Protein AF-A0A8T6TTH2-F1 (afdb_monomer_lite)

Radius of gyration: 18.0 Å; chains: 1; bounding box: 46×28×48 Å

pLDDT: mean 92.09, std 12.59, range [35.53, 98.75]

Foldseek 3Di:
DDAWVRVPQAQLAPRHTPVRRVQLVVQCVQLVVVCVVPPVCSNVVSVVSSCVVPVVPSVLLVVLNVQLVVQVVVPVPDPPSVVVSCQCNPPVHPNVVDDPDDD

Structure (mmCIF, N/CA/C/O backbone):
data_AF-A0A8T6TTH2-F1
#
_entry.id   AF-A0A8T6TTH2-F1
#
loop_
_atom_site.group_PDB
_atom_site.id
_atom_site.type_symbol
_atom_site.label_atom_id
_atom_site.label_alt_id
_atom_site.label_comp_id
_atom_site.label_asym_id
_atom_site.label_entity_id
_atom_site.label_seq_id
_atom_site.pdbx_PDB_ins_code
_atom_site.Cartn_x
_atom_site.Cartn_y
_atom_site.Cartn_z
_atom_site.occupancy
_atom_site.B_iso_or_equiv
_atom_site.auth_seq_id
_atom_site.auth_comp_id
_atom_site.auth_asym_id
_atom_site.auth_atom_id
_atom_site.pdbx_PDB_model_num
ATOM 1 N N . MET A 1 1 ? -4.329 2.542 13.729 1.00 96.81 1 MET A N 1
ATOM 2 C CA . MET A 1 1 ? -4.212 2.164 12.303 1.00 96.81 1 MET A CA 1
ATOM 3 C C . MET A 1 1 ? -3.720 3.380 11.536 1.00 96.81 1 MET A C 1
ATOM 5 O O . MET A 1 1 ? -4.161 4.477 11.857 1.00 96.81 1 MET A O 1
ATOM 9 N N . LEU A 1 2 ? -2.803 3.202 10.585 1.00 97.94 2 LEU A N 1
ATOM 10 C CA . LEU A 1 2 ? -2.386 4.240 9.633 1.00 97.94 2 LEU A CA 1
ATOM 11 C C . LEU A 1 2 ? -2.968 3.897 8.261 1.00 97.94 2 LEU A C 1
ATOM 13 O O . LEU A 1 2 ? -3.093 2.714 7.954 1.00 97.94 2 LEU A O 1
ATOM 17 N N . VAL A 1 3 ? -3.292 4.903 7.445 1.00 98.44 3 VAL A N 1
ATOM 18 C CA . VAL A 1 3 ? -3.885 4.728 6.107 1.00 98.44 3 VAL A CA 1
ATOM 19 C C . VAL A 1 3 ? -3.224 5.649 5.078 1.00 98.44 3 VAL A C 1
ATOM 21 O O . VAL A 1 3 ? -2.639 6.673 5.436 1.00 98.44 3 VAL A O 1
ATOM 24 N N . GLY A 1 4 ? -3.351 5.304 3.793 1.00 98.00 4 GLY A N 1
ATOM 25 C CA . GLY A 1 4 ? -2.882 6.130 2.676 1.00 98.00 4 GLY A CA 1
ATOM 26 C C . GLY A 1 4 ? -1.371 6.368 2.702 1.00 98.00 4 GLY A C 1
ATOM 27 O O . GLY A 1 4 ? -0.596 5.467 3.026 1.00 98.00 4 GLY A O 1
ATOM 28 N N . ASP A 1 5 ? -0.949 7.586 2.374 1.00 98.06 5 ASP A N 1
ATOM 29 C CA . ASP A 1 5 ? 0.468 7.965 2.328 1.00 98.06 5 ASP A CA 1
ATOM 30 C C . ASP A 1 5 ? 1.164 7.798 3.683 1.00 98.06 5 ASP A C 1
ATOM 32 O O . ASP A 1 5 ? 2.308 7.350 3.731 1.00 98.06 5 ASP A O 1
ATOM 36 N N . ALA A 1 6 ? 0.456 8.055 4.790 1.00 98.19 6 ALA A N 1
ATOM 37 C CA . ALA A 1 6 ? 0.986 7.854 6.139 1.00 98.19 6 ALA A CA 1
ATOM 38 C C . ALA A 1 6 ? 1.328 6.382 6.435 1.00 98.19 6 ALA A C 1
ATOM 40 O O . ALA A 1 6 ? 2.141 6.107 7.313 1.00 98.19 6 ALA A O 1
ATOM 41 N N . ALA A 1 7 ? 0.723 5.443 5.702 1.00 97.06 7 ALA A N 1
ATOM 42 C CA . ALA A 1 7 ? 1.007 4.013 5.779 1.00 97.06 7 ALA A CA 1
ATOM 43 C C . ALA A 1 7 ? 1.873 3.497 4.614 1.00 97.06 7 ALA A C 1
ATOM 45 O O . ALA A 1 7 ? 2.124 2.299 4.522 1.00 97.06 7 ALA A O 1
ATOM 46 N N . GLY A 1 8 ? 2.321 4.369 3.702 1.00 96.31 8 GLY A N 1
ATOM 47 C CA . GLY A 1 8 ? 3.102 3.962 2.532 1.00 96.31 8 GLY A CA 1
ATOM 48 C C . GLY A 1 8 ? 2.309 3.146 1.504 1.00 96.31 8 GLY A C 1
ATOM 49 O O . GLY A 1 8 ? 2.886 2.328 0.795 1.00 96.31 8 GLY A O 1
ATOM 50 N N . HIS A 1 9 ? 0.991 3.349 1.406 1.00 97.81 9 HIS A N 1
ATOM 51 C CA . HIS A 1 9 ? 0.110 2.562 0.528 1.00 97.81 9 HIS A CA 1
ATOM 52 C C . HIS A 1 9 ? 0.195 2.917 -0.971 1.00 97.81 9 HIS A C 1
ATOM 54 O O . HIS A 1 9 ? -0.512 2.324 -1.791 1.00 97.81 9 HIS A O 1
ATOM 60 N N . THR A 1 10 ? 1.024 3.889 -1.354 1.00 97.75 10 THR A N 1
ATOM 61 C CA . THR A 1 10 ? 1.183 4.305 -2.753 1.00 97.75 10 THR A CA 1
ATOM 62 C C . THR A 1 10 ? 1.834 3.206 -3.586 1.00 97.75 10 THR A C 1
ATOM 64 O O . THR A 1 10 ? 2.730 2.497 -3.135 1.00 97.75 10 THR A O 1
ATOM 67 N N . HIS A 1 11 ? 1.403 3.062 -4.839 1.00 97.81 11 HIS A N 1
ATOM 68 C CA . HIS A 1 11 ? 1.973 2.086 -5.760 1.00 97.81 11 HIS A CA 1
ATOM 69 C C . HIS A 1 11 ? 3.429 2.465 -6.121 1.00 97.81 11 HIS A C 1
ATOM 71 O O . HIS A 1 11 ? 3.637 3.472 -6.804 1.00 97.81 11 HIS A O 1
ATOM 77 N N . PRO A 1 12 ? 4.445 1.656 -5.757 1.00 97.56 12 PRO A N 1
ATOM 78 C CA . PRO A 1 12 ? 5.868 2.021 -5.866 1.00 97.56 12 PRO A CA 1
ATOM 79 C C . PRO A 1 12 ? 6.391 2.390 -7.262 1.00 97.56 12 PRO A C 1
ATOM 81 O O . PRO A 1 12 ? 7.453 3.009 -7.377 1.00 97.56 12 PRO A O 1
ATOM 84 N N . ILE A 1 13 ? 5.689 1.991 -8.327 1.00 97.19 13 ILE A N 1
ATOM 85 C CA . ILE A 1 13 ? 6.069 2.298 -9.716 1.00 97.19 13 ILE A CA 1
ATOM 86 C C . ILE A 1 13 ? 5.380 3.559 -10.236 1.00 97.19 13 ILE A C 1
ATOM 88 O O . ILE A 1 13 ? 6.017 4.368 -10.899 1.00 97.19 13 ILE A O 1
ATOM 92 N N . THR A 1 14 ? 4.088 3.727 -9.954 1.00 96.62 14 THR A N 1
ATOM 93 C CA . THR A 1 14 ? 3.273 4.796 -10.561 1.00 96.62 14 THR A CA 1
ATOM 94 C C . THR A 1 14 ? 3.077 5.991 -9.635 1.00 96.62 14 THR A C 1
ATOM 96 O O . THR A 1 14 ? 2.643 7.039 -10.095 1.00 96.62 14 THR A O 1
ATOM 99 N N . GLY A 1 15 ? 3.333 5.832 -8.332 1.00 96.56 15 GLY A N 1
ATOM 100 C CA . GLY A 1 15 ? 3.002 6.817 -7.301 1.00 96.56 15 GLY A CA 1
ATOM 101 C C . GLY A 1 15 ? 1.504 6.930 -6.999 1.00 96.56 15 GLY A C 1
ATOM 102 O O . GLY A 1 15 ? 1.115 7.714 -6.142 1.00 96.56 15 GLY A O 1
ATOM 103 N N . GLY A 1 16 ? 0.644 6.155 -7.668 1.00 97.50 16 GLY A N 1
ATOM 104 C CA . GLY A 1 16 ? -0.800 6.204 -7.446 1.00 97.50 16 GLY A CA 1
ATOM 105 C C . GLY A 1 16 ? -1.179 5.653 -6.071 1.00 97.50 16 GLY A C 1
ATOM 106 O O . GLY A 1 16 ? -0.855 4.503 -5.776 1.00 97.50 16 GLY A O 1
ATOM 107 N N . GLY A 1 17 ? -1.863 6.459 -5.256 1.00 97.38 17 GLY A N 1
ATOM 108 C CA . GLY A 1 17 ? -2.272 6.094 -3.890 1.00 97.38 17 GLY A CA 1
ATOM 109 C C . GLY A 1 17 ? -3.746 6.317 -3.552 1.00 97.38 17 GLY A C 1
ATOM 110 O O . GLY A 1 17 ? -4.193 5.851 -2.511 1.00 97.38 17 GLY A O 1
ATOM 111 N N . ILE A 1 18 ? -4.517 7.011 -4.400 1.00 98.44 18 ILE A N 1
ATOM 112 C CA . ILE A 1 18 ? -5.896 7.424 -4.069 1.00 98.44 18 ILE A CA 1
ATOM 113 C C . ILE A 1 18 ? -6.790 6.210 -3.792 1.00 98.44 18 ILE A C 1
ATOM 115 O O . ILE A 1 18 ? -7.452 6.161 -2.761 1.00 98.44 18 ILE A O 1
ATOM 119 N N . HIS A 1 19 ? -6.781 5.209 -4.675 1.00 97.56 19 HIS A N 1
ATOM 120 C CA . HIS A 1 19 ? -7.592 4.002 -4.503 1.00 97.56 19 HIS A CA 1
ATOM 121 C C . HIS A 1 19 ? -7.218 3.241 -3.221 1.00 97.56 19 HIS A C 1
ATOM 123 O O . HIS A 1 19 ? -8.083 2.861 -2.439 1.00 97.56 19 HIS A O 1
ATOM 129 N N . GLN A 1 20 ? -5.920 3.066 -2.966 1.00 98.19 20 GLN A N 1
ATOM 130 C CA . GLN A 1 20 ? -5.418 2.377 -1.780 1.00 98.19 20 GLN A CA 1
ATOM 131 C C . GLN A 1 20 ? -5.719 3.156 -0.495 1.00 98.19 20 GLN A C 1
ATOM 133 O O . GLN A 1 20 ? -5.992 2.547 0.535 1.00 98.19 20 GLN A O 1
ATOM 138 N N . ALA A 1 21 ? -5.684 4.491 -0.540 1.00 98.38 21 ALA A N 1
ATOM 139 C CA . ALA A 1 21 ? -6.052 5.345 0.582 1.00 98.38 21 ALA A CA 1
ATOM 140 C C . ALA A 1 21 ? -7.550 5.247 0.902 1.00 98.38 21 ALA A C 1
ATOM 142 O O . ALA A 1 21 ? -7.900 5.153 2.076 1.00 98.38 21 ALA A O 1
ATOM 143 N N . LEU A 1 22 ? -8.416 5.219 -0.119 1.00 98.62 22 LEU A N 1
ATOM 144 C CA . LEU A 1 22 ? -9.862 5.049 0.054 1.00 98.62 22 LEU A CA 1
ATOM 145 C C . LEU A 1 22 ? -10.201 3.683 0.660 1.00 98.62 22 LEU A C 1
ATOM 147 O O . LEU A 1 22 ? -10.892 3.629 1.676 1.00 98.62 22 LEU A O 1
ATOM 151 N N . GLU A 1 23 ? -9.668 2.595 0.101 1.00 98.50 23 GLU A N 1
ATOM 152 C CA . GLU A 1 23 ? -9.926 1.246 0.623 1.00 98.50 23 GLU A CA 1
ATOM 153 C C . GLU A 1 23 ? -9.346 1.041 2.026 1.00 98.50 23 GLU A C 1
ATOM 155 O O . GLU A 1 23 ? -10.023 0.512 2.907 1.00 98.50 23 GLU A O 1
ATOM 160 N N . ALA A 1 24 ? -8.126 1.522 2.285 1.00 98.50 24 ALA A N 1
ATOM 161 C CA . ALA A 1 24 ? -7.550 1.482 3.626 1.00 98.50 24 ALA A CA 1
ATOM 162 C C . ALA A 1 24 ? -8.362 2.317 4.626 1.00 98.50 24 ALA A C 1
ATOM 164 O O . ALA A 1 24 ? -8.603 1.875 5.747 1.00 98.50 24 ALA A O 1
ATOM 165 N N . GLY A 1 25 ? -8.819 3.505 4.223 1.00 98.62 25 GLY A N 1
ATOM 166 C CA . GLY A 1 25 ? -9.685 4.355 5.037 1.00 98.62 25 GLY A CA 1
ATOM 167 C C . GLY A 1 25 ? -11.002 3.667 5.391 1.00 98.62 25 GLY A C 1
ATOM 168 O O . GLY A 1 25 ? -11.401 3.682 6.555 1.00 98.62 25 GLY A O 1
ATOM 169 N N . ARG A 1 26 ? -11.638 3.006 4.416 1.00 98.75 26 ARG A N 1
ATOM 170 C CA . ARG A 1 26 ? -12.864 2.226 4.622 1.00 98.75 26 ARG A CA 1
ATOM 171 C C . ARG A 1 26 ? -12.643 1.089 5.622 1.00 98.75 26 ARG A C 1
ATOM 173 O O . ARG A 1 26 ? -13.349 1.034 6.626 1.00 98.75 26 ARG A O 1
ATOM 180 N N . LEU A 1 27 ? -11.630 0.246 5.406 1.00 98.69 27 LEU A N 1
ATOM 181 C CA . LEU A 1 2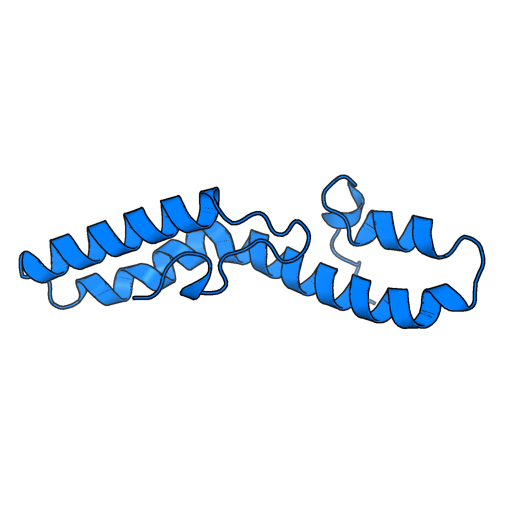7 ? -11.300 -0.871 6.303 1.00 98.69 27 LEU A CA 1
ATOM 182 C C . LEU A 1 27 ? -10.976 -0.394 7.727 1.00 98.69 27 LEU A C 1
ATOM 184 O O . LEU A 1 27 ? -11.443 -0.975 8.706 1.00 98.69 27 LEU A O 1
ATOM 188 N N . ALA A 1 28 ? -10.195 0.682 7.857 1.00 98.56 28 ALA A N 1
ATOM 189 C CA . ALA A 1 28 ? -9.859 1.257 9.155 1.00 98.56 28 ALA A CA 1
ATOM 190 C C . ALA A 1 28 ? -11.098 1.833 9.861 1.00 98.56 28 ALA A C 1
ATOM 192 O O . ALA A 1 28 ? -11.248 1.667 11.071 1.00 98.56 28 ALA A O 1
ATOM 193 N N . GLY A 1 29 ? -11.997 2.484 9.119 1.00 98.56 29 GLY A N 1
ATOM 194 C CA . GLY A 1 29 ? -13.262 2.999 9.641 1.00 98.56 29 GLY A CA 1
ATOM 195 C C . GLY A 1 29 ? -14.191 1.889 10.134 1.00 98.56 29 GLY A C 1
ATOM 196 O O . GLY A 1 29 ? -14.719 1.983 11.240 1.00 98.56 29 GLY A O 1
ATOM 197 N N . GLU A 1 30 ? -14.336 0.810 9.364 1.00 98.62 30 GLU A N 1
ATOM 198 C CA . GLU A 1 30 ? -15.120 -0.374 9.744 1.00 98.62 30 GLU A CA 1
ATOM 199 C C . GLU A 1 30 ? -14.567 -1.034 11.015 1.00 98.62 30 GLU A C 1
ATOM 201 O O . GLU A 1 30 ? -15.314 -1.305 11.959 1.00 98.62 30 GLU A O 1
ATOM 206 N N . ALA A 1 31 ? -13.246 -1.227 11.082 1.00 98.44 31 ALA A N 1
ATOM 207 C CA . ALA A 1 31 ? -12.578 -1.780 12.255 1.00 98.44 31 ALA A CA 1
ATOM 208 C C . ALA A 1 31 ? -12.750 -0.885 13.496 1.00 98.44 31 ALA A C 1
ATOM 210 O O . ALA A 1 31 ? -13.060 -1.379 14.583 1.00 98.44 31 ALA A O 1
ATOM 211 N N . ALA A 1 32 ? -12.605 0.436 13.342 1.00 98.56 32 ALA A N 1
ATOM 212 C CA . ALA A 1 32 ? -12.802 1.393 14.429 1.00 98.56 32 ALA A CA 1
ATOM 213 C C . ALA A 1 32 ? -14.260 1.430 14.916 1.00 98.56 32 ALA A C 1
ATOM 215 O O . ALA A 1 32 ? -14.504 1.431 16.123 1.00 98.56 32 ALA A O 1
ATOM 216 N N . GLY A 1 33 ? -15.227 1.411 13.994 1.00 98.69 33 GLY A N 1
ATOM 217 C CA . GLY A 1 33 ? -16.651 1.371 14.319 1.00 98.69 33 GLY A CA 1
ATOM 218 C C . GLY A 1 33 ? -17.022 0.121 15.117 1.00 98.69 33 GLY A C 1
ATOM 219 O O . GLY A 1 33 ? -17.655 0.225 16.168 1.00 98.69 33 GLY A O 1
ATOM 220 N N . ALA A 1 34 ? -16.557 -1.052 14.682 1.00 98.50 34 ALA A N 1
ATOM 221 C CA . ALA A 1 34 ? -16.773 -2.307 15.400 1.00 98.50 34 ALA A CA 1
ATOM 222 C C . ALA A 1 34 ? -16.114 -2.313 16.793 1.00 98.50 34 ALA A C 1
ATOM 224 O O . ALA A 1 34 ? -16.719 -2.782 17.759 1.00 98.50 34 ALA A O 1
ATOM 225 N N . PHE A 1 35 ? -14.918 -1.731 16.926 1.00 98.69 35 PHE A N 1
ATOM 226 C CA . PHE A 1 35 ? -14.233 -1.615 18.215 1.00 98.69 35 PHE A CA 1
ATOM 227 C C . PHE A 1 35 ? -15.011 -0.766 19.226 1.00 98.69 35 PHE A C 1
ATOM 229 O O . PHE A 1 35 ? -15.183 -1.163 20.384 1.00 98.69 35 PHE A O 1
ATOM 236 N N . ILE A 1 36 ? -15.519 0.389 18.786 1.00 98.44 36 ILE A N 1
ATOM 237 C CA . ILE A 1 36 ? -16.375 1.257 19.607 1.00 98.44 36 ILE A CA 1
ATOM 238 C C . ILE A 1 36 ? -17.693 0.540 19.944 1.00 98.44 36 ILE A C 1
ATOM 240 O O . ILE A 1 36 ? -18.194 0.678 21.057 1.00 98.44 36 ILE A O 1
ATOM 244 N N . GLY A 1 37 ? -18.202 -0.290 19.027 1.00 98.31 37 GLY A N 1
ATOM 245 C CA . GLY A 1 37 ? -19.368 -1.157 19.220 1.00 98.31 37 GLY A CA 1
ATOM 246 C C . GLY A 1 37 ? -19.171 -2.335 20.186 1.00 98.31 37 GLY A C 1
ATOM 247 O O . GLY A 1 37 ? -20.118 -3.079 20.423 1.00 98.31 37 GLY A O 1
ATOM 248 N N . GLY A 1 38 ? -17.977 -2.507 20.764 1.00 98.25 38 GLY A N 1
ATOM 249 C CA . GLY A 1 38 ? -17.702 -3.490 21.818 1.00 98.25 38 GLY A CA 1
ATOM 250 C C . GLY A 1 38 ? -16.830 -4.672 21.394 1.00 98.25 38 GLY A C 1
ATOM 251 O O . GLY A 1 38 ? -16.358 -5.407 22.262 1.00 98.25 38 GLY A O 1
ATOM 252 N N . ASP A 1 39 ? -16.540 -4.830 20.104 1.00 98.19 39 ASP A N 1
ATOM 253 C CA . ASP A 1 39 ? -15.648 -5.881 19.616 1.00 98.19 39 ASP A CA 1
ATOM 254 C C . ASP A 1 39 ? -14.175 -5.487 19.811 1.00 98.19 39 ASP A C 1
ATOM 256 O O . ASP A 1 39 ? -13.558 -4.812 18.985 1.00 98.19 39 ASP A O 1
ATOM 260 N N . LYS A 1 40 ? -13.588 -5.921 20.930 1.00 96.69 40 LYS A N 1
ATOM 261 C CA . LYS A 1 40 ? -12.216 -5.553 21.312 1.00 96.69 40 LYS A CA 1
ATOM 262 C C . LYS A 1 40 ? -11.135 -6.064 20.353 1.00 96.69 40 LYS A C 1
ATOM 264 O O . LYS A 1 40 ? -10.066 -5.463 20.329 1.00 96.69 40 LYS A O 1
ATOM 269 N N . GLY A 1 41 ? -11.414 -7.095 19.553 1.00 97.06 41 GLY A N 1
ATOM 270 C CA . GLY A 1 41 ? -10.484 -7.633 18.552 1.00 97.06 41 GLY A CA 1
ATOM 271 C C . GLY A 1 41 ? -10.605 -6.974 17.176 1.00 97.06 41 GLY A C 1
ATOM 272 O O . GLY A 1 41 ? -9.852 -7.298 16.262 1.00 97.06 41 GLY A O 1
ATOM 273 N N . ALA A 1 42 ? -11.544 -6.041 16.988 1.00 98.25 42 ALA A N 1
ATOM 274 C CA . ALA A 1 42 ? -11.877 -5.528 15.663 1.00 98.25 42 ALA A CA 1
ATOM 275 C C . ALA A 1 42 ? -10.727 -4.827 14.931 1.00 98.25 42 ALA A C 1
ATOM 277 O O . ALA A 1 42 ? -10.635 -4.921 13.707 1.00 98.25 42 ALA A O 1
ATOM 278 N N . LEU A 1 43 ? -9.847 -4.143 15.667 1.00 98.19 43 LEU A N 1
ATOM 279 C CA . LEU A 1 43 ? -8.729 -3.394 15.087 1.00 98.19 43 LEU A CA 1
ATOM 280 C C . LEU A 1 43 ? -7.711 -4.306 14.388 1.00 98.19 43 LEU A C 1
ATOM 282 O O . LEU A 1 43 ? -7.087 -3.886 13.416 1.00 98.19 43 LEU A O 1
ATOM 286 N N . GLU A 1 44 ? -7.580 -5.555 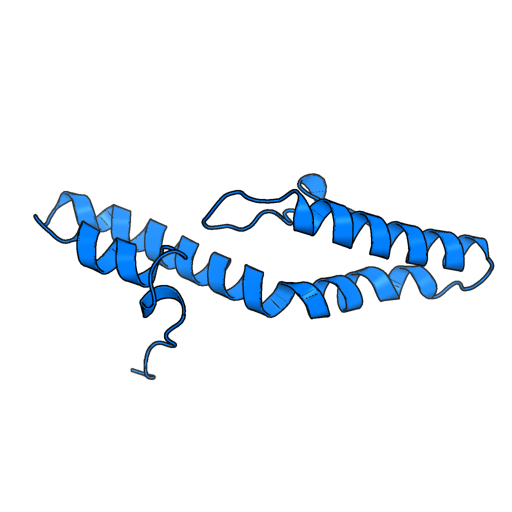14.840 1.00 97.88 44 GLU A N 1
ATOM 287 C CA . GLU A 1 44 ? -6.644 -6.539 14.281 1.00 97.88 44 GLU A CA 1
ATOM 288 C C . GLU A 1 44 ? -7.061 -7.014 12.883 1.00 97.88 44 GLU A C 1
ATOM 290 O O . GLU A 1 44 ? -6.243 -7.540 12.136 1.00 97.88 44 GLU A O 1
ATOM 295 N N . ARG A 1 45 ? -8.319 -6.782 12.482 1.00 97.50 45 ARG A N 1
ATOM 296 C CA . ARG A 1 45 ? -8.821 -7.154 11.151 1.00 97.50 45 ARG A CA 1
ATOM 297 C C . ARG A 1 45 ? -8.349 -6.228 10.033 1.00 97.50 45 ARG A C 1
ATOM 299 O O . ARG A 1 45 ? -8.411 -6.610 8.867 1.00 97.50 45 ARG A O 1
ATOM 306 N N . TYR A 1 46 ? -7.884 -5.026 10.371 1.00 98.50 46 TYR A N 1
ATOM 307 C CA . TYR A 1 46 ? -7.502 -4.018 9.384 1.00 98.50 46 TYR A CA 1
ATOM 308 C C . TYR A 1 46 ? -6.345 -4.467 8.486 1.00 98.50 46 TYR A C 1
ATOM 310 O O . TYR A 1 46 ? -6.461 -4.427 7.262 1.00 98.50 46 TYR A O 1
ATOM 318 N N . GLU A 1 47 ? -5.234 -4.895 9.085 1.00 97.88 47 GLU A N 1
ATOM 319 C CA . GLU A 1 47 ? -4.030 -5.254 8.335 1.00 97.88 47 GLU A CA 1
ATOM 320 C C . GLU A 1 47 ? -4.251 -6.481 7.433 1.00 97.88 47 GLU A C 1
ATOM 322 O O . GLU A 1 47 ? -3.969 -6.371 6.238 1.00 97.88 47 GLU A O 1
ATOM 327 N N . PRO A 1 48 ? -4.834 -7.602 7.910 1.00 98.25 48 PRO A N 1
ATOM 328 C CA . PRO A 1 48 ? -5.175 -8.729 7.047 1.00 98.25 48 PRO A CA 1
ATOM 329 C C . PRO A 1 48 ? -6.084 -8.338 5.877 1.00 98.25 48 PRO A C 1
ATOM 331 O O . PRO A 1 48 ? -5.806 -8.732 4.747 1.00 98.25 48 PRO A O 1
ATOM 334 N N . GLY A 1 49 ? -7.112 -7.514 6.117 1.00 98.12 49 GLY A N 1
ATOM 335 C CA . GLY A 1 49 ? -8.016 -7.056 5.059 1.00 98.12 49 GLY A CA 1
ATOM 336 C C . GLY A 1 49 ? -7.312 -6.194 4.007 1.00 98.12 49 GLY A C 1
ATOM 337 O O . GLY A 1 49 ? -7.545 -6.350 2.809 1.00 98.12 49 GLY A O 1
ATOM 338 N N . PHE A 1 50 ? -6.391 -5.319 4.422 1.00 98.44 50 PHE A N 1
ATOM 339 C CA . PHE A 1 50 ? -5.588 -4.544 3.474 1.00 98.44 50 PHE A CA 1
ATOM 340 C C . PHE A 1 50 ? -4.635 -5.442 2.672 1.00 98.44 50 PHE A C 1
ATOM 342 O O . PHE A 1 50 ? -4.501 -5.295 1.453 1.00 98.44 50 PHE A O 1
ATOM 349 N N . MET A 1 51 ? -3.989 -6.397 3.344 1.00 97.88 51 MET A N 1
ATOM 350 C CA . MET A 1 51 ? -3.055 -7.328 2.716 1.00 97.88 51 MET A CA 1
ATOM 351 C C . MET A 1 51 ? -3.748 -8.254 1.717 1.00 97.88 51 MET A C 1
ATOM 353 O O . MET A 1 51 ? -3.189 -8.510 0.651 1.00 97.88 51 MET A O 1
ATOM 357 N N . GLU A 1 52 ? -4.969 -8.699 1.993 1.00 98.12 52 GLU A N 1
ATOM 358 C CA . GLU A 1 52 ? -5.773 -9.482 1.052 1.00 98.12 52 GLU A CA 1
ATOM 359 C C . GLU A 1 52 ? -6.004 -8.726 -0.265 1.00 98.12 52 GLU A C 1
ATOM 361 O O . GLU A 1 52 ? -5.807 -9.282 -1.347 1.00 98.12 52 GLU A O 1
ATOM 366 N N . LEU A 1 53 ? -6.335 -7.435 -0.186 1.00 97.38 53 LEU A N 1
ATOM 367 C CA . LEU A 1 53 ? -6.616 -6.621 -1.369 1.00 97.38 53 LEU A CA 1
ATOM 368 C C . LEU A 1 53 ? -5.354 -6.250 -2.162 1.00 97.38 53 LEU A C 1
ATOM 370 O O . LEU A 1 53 ? -5.384 -6.206 -3.395 1.00 97.38 53 LEU A O 1
ATOM 374 N N . PHE A 1 54 ? -4.245 -5.946 -1.478 1.00 97.81 54 PHE A N 1
ATOM 375 C CA . PHE A 1 54 ? -3.132 -5.224 -2.105 1.00 97.81 5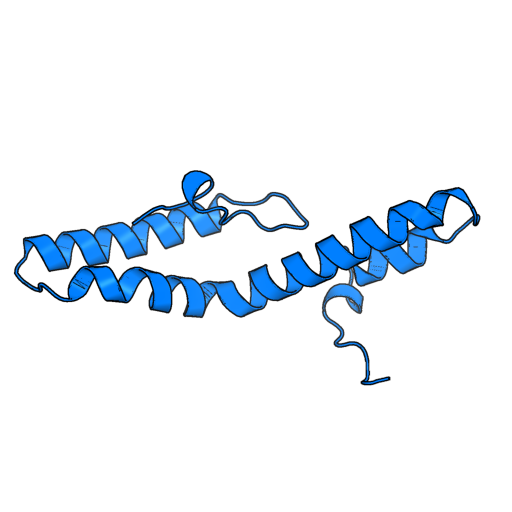4 PHE A CA 1
ATOM 376 C C . PHE A 1 54 ? -1.769 -5.913 -2.056 1.00 97.81 54 PHE A C 1
ATOM 378 O O . PHE A 1 54 ? -0.893 -5.516 -2.829 1.00 97.81 54 PHE A O 1
ATOM 385 N N . SER A 1 55 ? -1.561 -6.942 -1.228 1.00 95.31 55 SER A N 1
ATOM 386 C CA . SER A 1 55 ? -0.227 -7.537 -1.011 1.00 95.31 55 SER A CA 1
ATOM 387 C C . SER A 1 55 ? 0.448 -7.991 -2.306 1.00 95.31 55 SER A C 1
ATOM 389 O O . SER A 1 55 ? 1.593 -7.635 -2.572 1.00 95.31 55 SER A O 1
ATOM 391 N N . HIS A 1 56 ? -0.269 -8.715 -3.165 1.00 95.06 56 HIS A N 1
ATOM 392 C CA . HIS A 1 56 ? 0.275 -9.198 -4.431 1.00 95.06 56 HIS A CA 1
ATOM 393 C C . HIS A 1 56 ? 0.561 -8.054 -5.420 1.00 95.06 56 HIS A C 1
ATOM 395 O O . HIS A 1 56 ? 1.582 -8.055 -6.111 1.00 95.06 56 HIS A O 1
ATOM 401 N N . HIS A 1 57 ? -0.325 -7.056 -5.483 1.00 94.31 57 HIS A N 1
ATOM 402 C CA . HIS A 1 57 ? -0.191 -5.929 -6.403 1.00 94.31 57 HIS A CA 1
ATOM 403 C C . HIS A 1 57 ? 0.965 -4.999 -6.008 1.00 94.31 57 HIS A C 1
ATOM 405 O O . HIS A 1 57 ? 1.845 -4.727 -6.828 1.00 94.31 57 HIS A O 1
ATOM 411 N N . LEU A 1 58 ? 0.998 -4.558 -4.747 1.00 96.88 58 LEU A N 1
ATOM 412 C CA . LEU A 1 58 ? 2.053 -3.693 -4.221 1.00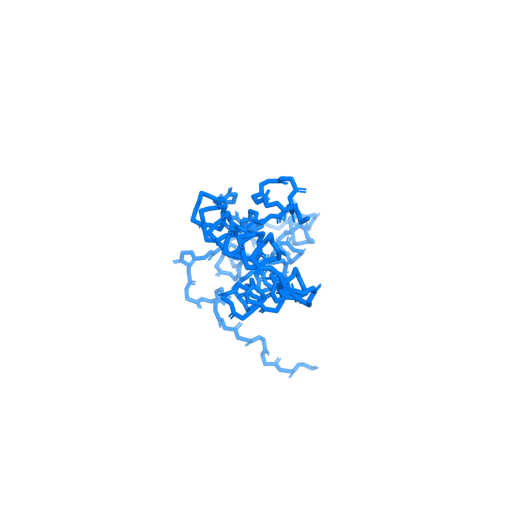 96.88 58 LEU A CA 1
ATOM 413 C C . LEU A 1 58 ? 3.380 -4.445 -4.083 1.00 96.88 58 LEU A C 1
ATOM 415 O O . LEU A 1 58 ? 4.424 -3.879 -4.397 1.00 96.88 58 LEU A O 1
ATOM 419 N N . GLY A 1 59 ? 3.351 -5.726 -3.705 1.00 96.56 59 GLY A N 1
ATOM 420 C CA . GLY A 1 59 ? 4.541 -6.571 -3.602 1.00 96.56 59 GLY A CA 1
ATOM 421 C C . GLY A 1 59 ? 5.304 -6.662 -4.922 1.00 96.56 59 GLY A C 1
ATOM 422 O O . GLY A 1 59 ? 6.500 -6.368 -4.964 1.00 96.56 59 GLY A O 1
ATOM 423 N N . ARG A 1 60 ? 4.602 -6.939 -6.031 1.00 96.88 60 ARG A N 1
ATOM 424 C CA . ARG A 1 60 ? 5.204 -6.890 -7.375 1.00 96.88 60 ARG A CA 1
ATOM 425 C C . ARG A 1 60 ? 5.785 -5.513 -7.673 1.00 96.88 60 ARG A C 1
ATOM 427 O O . ARG A 1 60 ? 6.885 -5.393 -8.198 1.00 96.88 60 ARG A O 1
ATOM 434 N N . ALA A 1 61 ? 5.047 -4.453 -7.376 1.00 97.25 61 ALA A N 1
ATOM 435 C CA . ALA A 1 61 ? 5.509 -3.103 -7.656 1.00 97.25 61 ALA A CA 1
ATOM 436 C C . ALA A 1 61 ? 6.776 -2.735 -6.863 1.00 97.25 61 ALA A C 1
ATOM 438 O O . ALA A 1 61 ? 7.654 -2.078 -7.421 1.00 97.25 61 ALA A O 1
ATOM 439 N N . VAL A 1 62 ? 6.918 -3.201 -5.616 1.00 97.38 62 VAL A N 1
ATOM 440 C CA . VAL A 1 62 ? 8.161 -3.073 -4.835 1.00 97.38 62 VAL A CA 1
ATOM 441 C C . VAL A 1 62 ? 9.311 -3.802 -5.527 1.00 97.38 62 VAL A C 1
ATOM 443 O O . VAL A 1 62 ? 10.377 -3.215 -5.715 1.00 97.38 62 VAL A O 1
ATOM 446 N N . GLU A 1 63 ? 9.101 -5.053 -5.934 1.00 96.88 63 GLU A N 1
ATOM 447 C CA . GLU A 1 63 ? 10.101 -5.853 -6.651 1.00 96.88 63 GLU A CA 1
ATOM 448 C C . GLU A 1 63 ? 10.571 -5.138 -7.926 1.00 96.88 63 GLU A C 1
ATOM 450 O O . GLU A 1 63 ? 11.762 -4.874 -8.101 1.00 96.88 63 GLU A O 1
ATOM 455 N N . ARG A 1 64 ? 9.627 -4.693 -8.761 1.00 96.75 64 ARG A N 1
ATOM 456 C CA . ARG A 1 64 ? 9.925 -3.959 -9.997 1.00 96.75 64 ARG A CA 1
ATOM 457 C C . ARG A 1 64 ? 10.585 -2.611 -9.752 1.00 96.75 64 ARG A C 1
ATOM 459 O O . ARG A 1 64 ? 11.397 -2.177 -10.564 1.00 96.75 64 ARG A O 1
ATOM 466 N N . ARG A 1 65 ? 10.274 -1.933 -8.643 1.00 96.50 65 ARG A N 1
ATOM 467 C CA . ARG A 1 65 ? 10.915 -0.659 -8.293 1.00 96.50 65 ARG A CA 1
ATOM 468 C C . ARG A 1 65 ? 12.377 -0.876 -7.923 1.00 96.50 65 ARG A C 1
ATOM 470 O O . ARG A 1 65 ? 13.220 -0.094 -8.353 1.00 96.50 65 ARG A O 1
ATOM 477 N N . ARG A 1 66 ? 12.682 -1.935 -7.168 1.00 95.75 66 ARG A N 1
ATOM 478 C CA . ARG A 1 66 ? 14.065 -2.327 -6.850 1.00 95.75 66 ARG A CA 1
ATOM 479 C C . ARG A 1 66 ? 14.840 -2.661 -8.120 1.00 95.75 66 ARG A C 1
ATOM 481 O O . ARG A 1 66 ? 15.938 -2.151 -8.313 1.00 95.75 66 ARG A O 1
ATOM 488 N N . GLU A 1 67 ? 14.229 -3.439 -9.006 1.00 94.25 67 GLU A N 1
ATOM 489 C CA . GLU A 1 67 ? 14.791 -3.800 -10.306 1.00 94.25 67 GLU A CA 1
ATOM 490 C C . GLU A 1 67 ? 15.067 -2.573 -11.193 1.00 94.25 67 GLU A C 1
ATOM 492 O O . GLU A 1 67 ? 16.146 -2.459 -11.777 1.00 94.25 67 GLU A O 1
ATOM 497 N N . LEU A 1 68 ? 14.123 -1.628 -11.255 1.00 93.31 68 LEU A N 1
ATOM 498 C CA . LEU A 1 68 ? 14.276 -0.368 -11.982 1.00 93.31 68 LEU A CA 1
ATOM 499 C C . LEU A 1 68 ? 15.448 0.450 -11.442 1.00 93.31 68 LEU A C 1
ATOM 501 O O . LEU A 1 68 ? 16.300 0.880 -12.214 1.00 93.31 68 LEU A O 1
ATOM 505 N N . VAL A 1 69 ? 15.500 0.650 -10.124 1.00 92.88 69 VAL A N 1
ATOM 506 C CA . VAL A 1 69 ? 16.551 1.439 -9.466 1.00 92.88 69 VAL A CA 1
ATOM 507 C C . VAL A 1 69 ? 17.925 0.803 -9.680 1.00 92.88 69 VAL A C 1
ATOM 509 O O . VAL A 1 69 ? 18.864 1.503 -10.046 1.00 92.88 69 VAL A O 1
ATOM 512 N N . ALA A 1 70 ? 18.038 -0.519 -9.525 1.00 91.19 70 ALA A N 1
ATOM 513 C CA . ALA A 1 70 ? 19.282 -1.240 -9.775 1.00 91.19 70 ALA A CA 1
ATOM 514 C C . ALA A 1 70 ? 19.717 -1.145 -11.247 1.00 91.19 70 ALA A C 1
ATOM 516 O O . ALA A 1 70 ? 20.887 -0.898 -11.534 1.00 91.19 70 ALA A O 1
ATOM 517 N N . GLY A 1 71 ? 18.774 -1.298 -12.183 1.00 88.25 71 GLY A N 1
ATOM 518 C CA . GLY A 1 71 ? 19.044 -1.212 -13.615 1.00 88.25 71 GLY A CA 1
ATOM 519 C C . GLY A 1 71 ? 19.492 0.181 -14.054 1.00 88.25 71 GLY A C 1
ATOM 520 O O . GLY A 1 71 ? 20.461 0.298 -14.799 1.00 88.25 71 GLY A O 1
ATOM 521 N N . LEU A 1 72 ? 18.838 1.240 -13.568 1.00 86.12 72 LEU A N 1
ATOM 522 C CA . LEU A 1 72 ? 19.165 2.623 -13.935 1.00 86.12 72 LEU A CA 1
ATOM 523 C C . LEU A 1 72 ? 20.596 3.019 -13.557 1.00 86.12 72 LEU A C 1
ATOM 525 O O . L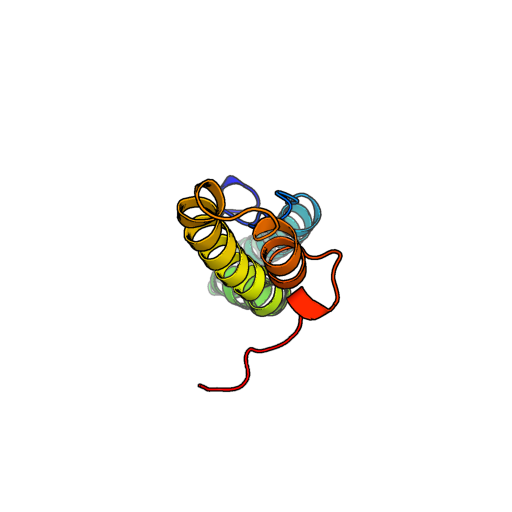EU A 1 72 ? 21.238 3.732 -14.325 1.00 86.12 72 LEU A O 1
ATOM 529 N N . SER A 1 73 ? 21.125 2.499 -12.447 1.00 79.31 73 SER A N 1
ATOM 530 C CA . SER A 1 73 ? 22.528 2.697 -12.061 1.00 79.31 73 SER A CA 1
ATOM 531 C C . SER A 1 73 ? 23.523 2.185 -13.116 1.00 79.31 73 SER A C 1
ATOM 533 O O . SER A 1 73 ? 24.632 2.702 -13.201 1.00 79.31 73 SER A O 1
ATOM 535 N N . GLY A 1 74 ? 23.133 1.203 -13.941 1.00 69.25 74 GLY A N 1
ATOM 536 C CA . GLY A 1 74 ? 23.947 0.663 -15.039 1.00 69.25 74 GLY A CA 1
ATOM 537 C C . GLY A 1 74 ? 23.600 1.195 -16.438 1.00 69.25 74 GLY A C 1
ATOM 538 O O . GLY A 1 74 ? 24.434 1.123 -17.338 1.00 69.25 74 GLY A O 1
ATOM 539 N N . VAL A 1 75 ? 22.399 1.757 -16.643 1.00 65.06 75 VAL A N 1
ATOM 540 C CA . VAL A 1 75 ? 21.897 2.209 -17.966 1.00 65.06 75 VAL A CA 1
ATOM 541 C C . VAL A 1 75 ? 22.715 3.361 -18.560 1.00 65.06 75 VAL A C 1
ATOM 543 O O . VAL A 1 75 ? 22.768 3.494 -19.777 1.00 65.06 75 VAL A O 1
ATOM 546 N N . SER A 1 76 ? 23.414 4.136 -17.727 1.00 60.78 76 SER A N 1
ATOM 547 C CA . SER A 1 76 ? 24.337 5.199 -18.160 1.00 60.78 76 SER A CA 1
ATOM 548 C C . SER A 1 76 ? 25.409 4.714 -19.159 1.00 60.78 76 SER A C 1
ATOM 550 O O . SER A 1 76 ? 25.911 5.505 -19.951 1.00 60.78 76 SER A O 1
ATOM 552 N N . MET A 1 77 ? 25.740 3.415 -19.167 1.00 56.81 77 MET A N 1
ATOM 553 C CA . MET A 1 77 ? 26.896 2.877 -19.898 1.00 56.81 77 MET A CA 1
ATOM 554 C C . MET A 1 77 ? 26.572 2.170 -21.227 1.00 56.81 77 MET A C 1
ATOM 556 O O . MET A 1 77 ? 27.499 1.864 -21.972 1.00 56.81 77 MET A O 1
ATOM 560 N N . ALA A 1 78 ? 25.302 1.887 -21.548 1.00 68.00 78 ALA A N 1
ATOM 561 C CA . ALA A 1 78 ? 24.942 1.115 -22.744 1.00 68.00 78 ALA A CA 1
ATOM 562 C C . ALA A 1 78 ? 23.749 1.721 -23.499 1.00 68.00 78 ALA A C 1
ATOM 564 O O . ALA A 1 78 ? 22.621 1.769 -22.997 1.00 68.00 78 ALA A O 1
ATOM 565 N N . GLU A 1 79 ? 23.993 2.144 -24.740 1.00 73.12 79 GLU A N 1
ATOM 566 C CA . GLU A 1 79 ? 22.959 2.635 -25.651 1.00 73.12 79 GLU A CA 1
ATOM 567 C C . GLU A 1 79 ? 21.875 1.561 -25.866 1.00 73.12 79 GLU A C 1
ATOM 569 O O . GLU A 1 79 ? 22.163 0.383 -26.071 1.00 73.12 79 GLU A O 1
ATOM 574 N N . GLY A 1 80 ? 20.601 1.946 -25.748 1.00 79.56 80 GLY A N 1
ATOM 575 C CA . GLY A 1 80 ? 19.463 1.031 -25.914 1.00 79.56 80 GLY A CA 1
ATOM 576 C C . GLY A 1 80 ? 19.094 0.169 -24.694 1.00 79.56 80 GLY A C 1
ATOM 577 O O . GLY A 1 80 ? 18.054 -0.492 -24.726 1.00 79.56 80 GLY A O 1
ATOM 578 N N . ALA A 1 81 ? 19.846 0.214 -23.586 1.00 83.56 81 ALA A N 1
ATOM 579 C CA . ALA A 1 81 ? 19.563 -0.599 -22.392 1.00 83.56 81 ALA A CA 1
ATOM 580 C C . ALA A 1 81 ? 18.253 -0.224 -21.664 1.00 83.56 81 ALA A C 1
ATOM 582 O O . ALA A 1 81 ? 17.651 -1.057 -20.978 1.00 83.56 81 ALA A O 1
ATOM 583 N N . PHE A 1 82 ? 17.771 1.013 -21.832 1.00 88.88 82 PHE A N 1
ATOM 584 C CA . PHE A 1 82 ? 16.550 1.491 -21.176 1.00 88.88 82 PHE A CA 1
ATOM 585 C C . PHE A 1 82 ? 15.279 0.786 -21.670 1.00 88.88 82 PHE A C 1
ATOM 587 O O . PHE A 1 82 ? 14.395 0.492 -20.871 1.00 88.88 82 PHE A O 1
ATOM 594 N N . GLY A 1 83 ? 15.176 0.478 -22.967 1.00 91.44 83 GLY A N 1
ATOM 595 C CA . GLY A 1 83 ? 13.962 -0.102 -23.554 1.00 91.44 83 GLY A CA 1
ATOM 596 C C . GLY A 1 83 ? 13.561 -1.440 -22.916 1.00 91.44 83 GLY A C 1
ATOM 597 O O . GLY A 1 83 ? 12.433 -1.567 -22.430 1.00 91.44 83 GLY A O 1
ATOM 598 N N . PRO A 1 84 ? 14.462 -2.440 -22.869 1.00 91.50 84 PRO A N 1
ATOM 599 C CA . PRO A 1 84 ? 14.206 -3.703 -22.182 1.00 91.50 84 PRO A CA 1
ATOM 600 C C . PRO A 1 84 ? 13.927 -3.538 -20.684 1.00 91.50 84 PRO A C 1
ATOM 602 O O . PRO A 1 84 ? 13.038 -4.211 -20.167 1.00 91.50 84 PRO A O 1
ATOM 605 N N . LEU A 1 85 ? 14.639 -2.635 -19.993 1.00 92.44 85 LEU A N 1
ATOM 606 C CA . LEU A 1 85 ? 14.400 -2.323 -18.577 1.00 92.44 85 LEU A CA 1
ATOM 607 C C . LEU A 1 85 ? 12.985 -1.773 -18.354 1.00 92.44 85 LEU A C 1
ATOM 609 O O . LEU A 1 85 ? 12.254 -2.296 -17.520 1.00 92.44 85 LEU A O 1
ATOM 613 N N . ALA A 1 86 ? 12.561 -0.790 -19.144 1.00 93.12 86 ALA A N 1
ATOM 614 C CA . ALA A 1 86 ? 11.236 -0.195 -19.025 1.00 93.12 86 ALA A CA 1
ATOM 615 C C . ALA A 1 86 ? 10.118 -1.233 -19.219 1.00 93.12 86 ALA A C 1
ATOM 617 O O . ALA A 1 86 ? 9.152 -1.237 -18.459 1.00 93.12 86 ALA A O 1
ATOM 618 N N . ARG A 1 87 ? 10.261 -2.160 -20.179 1.00 94.75 87 ARG A N 1
ATOM 619 C CA . ARG A 1 87 ? 9.248 -3.204 -20.434 1.00 94.75 87 ARG A CA 1
ATOM 620 C C . ARG A 1 87 ? 9.011 -4.118 -19.235 1.00 94.75 87 ARG A C 1
ATOM 622 O O . ARG A 1 87 ? 7.875 -4.476 -18.947 1.00 94.75 87 ARG A O 1
ATOM 629 N N . ARG A 1 88 ? 10.068 -4.497 -18.522 1.00 95.00 88 ARG A N 1
ATOM 630 C CA . ARG A 1 88 ? 9.971 -5.399 -17.363 1.00 95.00 88 ARG A CA 1
ATOM 631 C C . ARG A 1 88 ? 9.624 -4.681 -16.059 1.00 95.00 88 ARG A C 1
ATOM 633 O O . ARG A 1 88 ? 9.064 -5.310 -15.171 1.00 95.00 88 ARG A O 1
ATOM 640 N N . THR A 1 89 ? 9.869 -3.373 -15.943 1.00 95.62 89 THR A N 1
ATOM 641 C CA . THR A 1 89 ? 9.621 -2.636 -14.689 1.00 95.62 89 THR A CA 1
ATOM 642 C C . THR A 1 89 ? 8.413 -1.702 -14.711 1.00 95.62 89 THR A C 1
ATOM 644 O O . THR A 1 89 ? 7.981 -1.262 -13.646 1.00 95.62 89 THR A O 1
ATOM 647 N N . TRP A 1 90 ? 7.840 -1.391 -15.877 1.00 96.44 90 TRP A N 1
ATOM 648 C CA . TRP A 1 90 ? 6.706 -0.470 -15.995 1.00 96.44 90 TRP A CA 1
ATOM 649 C C . TRP A 1 90 ? 5.382 -1.185 -16.285 1.00 96.44 90 TRP A C 1
ATOM 651 O O . TRP A 1 90 ? 5.273 -1.966 -17.227 1.00 96.44 90 TRP A O 1
ATOM 661 N N . ILE A 1 91 ? 4.345 -0.846 -15.514 1.00 95.56 91 ILE A N 1
ATOM 662 C CA . ILE A 1 91 ? 3.034 -1.522 -15.505 1.00 95.56 91 ILE A CA 1
ATOM 663 C C . ILE A 1 91 ? 2.304 -1.530 -16.861 1.00 95.56 91 ILE A C 1
ATOM 665 O O . ILE A 1 91 ? 1.469 -2.392 -17.109 1.00 95.56 91 ILE A O 1
ATOM 669 N N . GLY A 1 92 ? 2.626 -0.593 -17.758 1.00 95.50 92 GLY A N 1
ATOM 670 C CA . GLY A 1 92 ? 2.023 -0.515 -19.094 1.00 95.50 92 GLY A CA 1
ATOM 671 C C . GLY A 1 92 ? 2.444 -1.631 -20.060 1.00 95.50 92 GLY A C 1
ATOM 672 O O . GLY A 1 92 ? 1.866 -1.745 -21.138 1.00 95.50 92 GLY A O 1
ATOM 673 N N . PHE A 1 93 ? 3.438 -2.446 -19.705 1.00 96.62 93 PHE A N 1
ATOM 674 C CA . PHE A 1 93 ? 3.952 -3.523 -20.550 1.00 96.62 93 PHE A CA 1
ATOM 675 C C . PHE A 1 93 ? 3.564 -4.900 -20.009 1.00 96.62 93 PHE A C 1
ATOM 677 O O . PHE A 1 93 ? 3.410 -5.102 -18.807 1.00 96.62 93 PHE A O 1
ATOM 684 N N . LYS A 1 94 ? 3.429 -5.891 -20.896 1.00 95.94 94 LYS A N 1
ATOM 685 C CA . LYS A 1 94 ? 3.0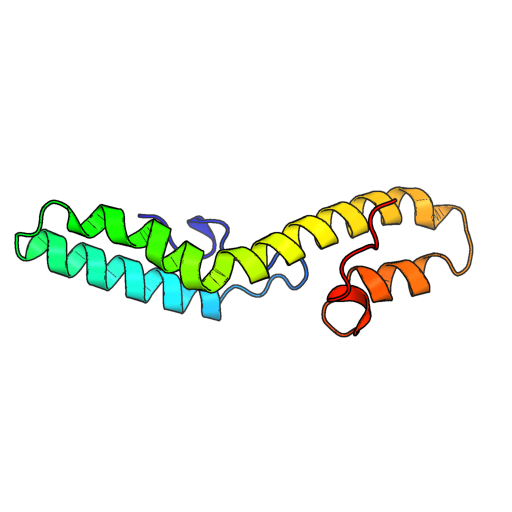38 -7.256 -20.498 1.00 95.94 94 LYS A CA 1
ATOM 686 C C . LYS A 1 94 ? 4.145 -7.948 -19.702 1.00 95.94 94 LYS A C 1
ATOM 688 O O . LYS A 1 94 ? 3.873 -8.763 -18.825 1.00 95.94 94 LYS A O 1
ATOM 693 N N . GLU A 1 95 ? 5.393 -7.620 -20.009 1.00 95.69 95 GLU A N 1
ATOM 694 C CA . GLU A 1 95 ? 6.599 -8.173 -19.406 1.00 95.69 95 GLU A CA 1
ATOM 695 C C . GLU A 1 95 ? 6.694 -7.849 -17.909 1.00 95.69 95 GLU A C 1
ATOM 697 O O . GLU A 1 95 ? 7.174 -8.686 -17.150 1.00 95.69 95 GLU A O 1
ATOM 702 N N . TYR A 1 96 ? 6.123 -6.725 -17.462 1.00 96.06 96 TYR A N 1
ATOM 703 C CA . TYR A 1 96 ? 5.979 -6.370 -16.045 1.00 96.06 96 TYR A CA 1
ATOM 704 C C . TYR A 1 96 ? 5.306 -7.465 -15.206 1.00 96.06 96 TYR A C 1
ATOM 706 O O . TYR A 1 96 ? 5.683 -7.712 -14.055 1.00 96.06 96 TYR A O 1
ATOM 714 N N . TYR A 1 97 ? 4.329 -8.155 -15.795 1.00 94.31 97 TYR A N 1
ATOM 715 C CA . TYR A 1 97 ? 3.535 -9.186 -15.131 1.00 94.31 97 TYR A CA 1
ATOM 716 C C . TYR A 1 97 ? 4.148 -10.588 -15.224 1.00 94.31 97 TYR A C 1
ATOM 718 O O . TYR A 1 97 ? 3.628 -11.519 -14.608 1.00 94.31 97 TYR A O 1
ATOM 726 N N . ARG A 1 98 ? 5.235 -10.765 -15.985 1.00 90.94 98 ARG A N 1
ATOM 727 C CA . ARG A 1 98 ? 5.873 -12.071 -16.171 1.00 90.94 98 ARG A CA 1
ATOM 728 C C . ARG A 1 98 ? 6.737 -12.402 -14.954 1.00 90.94 98 ARG A C 1
ATOM 730 O O . ARG A 1 98 ? 7.609 -11.617 -14.596 1.00 90.94 98 ARG A O 1
ATOM 737 N N . LYS A 1 99 ? 6.522 -13.564 -14.334 1.00 71.81 99 LYS A N 1
ATOM 738 C CA . LYS A 1 99 ? 7.478 -14.106 -13.357 1.00 71.81 99 LYS A CA 1
ATOM 739 C C . LYS A 1 99 ? 8.780 -14.414 -14.098 1.00 71.81 99 LYS A C 1
ATOM 741 O O . LYS A 1 99 ? 8.716 -14.990 -15.187 1.00 71.81 99 LYS A O 1
ATOM 746 N N . GLU A 1 100 ? 9.931 -13.996 -13.573 1.00 60.91 100 GLU A N 1
ATOM 747 C CA . GLU A 1 100 ? 11.193 -14.512 -14.108 1.00 60.91 100 GLU A CA 1
ATOM 748 C C . GLU A 1 100 ? 11.163 -16.037 -13.952 1.00 60.91 100 GLU A C 1
ATOM 750 O O . GLU A 1 100 ? 10.782 -16.542 -12.896 1.00 60.91 100 GLU A O 1
ATOM 755 N N . ALA A 1 101 ? 11.458 -16.769 -15.028 1.00 50.66 101 ALA A N 1
ATOM 756 C CA . ALA A 1 101 ? 11.684 -18.201 -14.910 1.00 50.66 101 ALA A CA 1
ATOM 757 C C . ALA A 1 101 ? 12.864 -18.383 -13.950 1.00 50.66 101 ALA A C 1
ATOM 759 O O . ALA A 1 101 ? 13.878 -17.704 -14.125 1.00 50.66 101 ALA A O 1
ATOM 760 N N . GLU A 1 102 ? 12.683 -19.228 -12.934 1.00 38.38 102 GLU A N 1
ATOM 761 C CA . GLU A 1 102 ? 13.707 -19.593 -11.954 1.00 38.38 102 GLU A CA 1
ATOM 762 C C . GLU A 1 102 ? 15.038 -19.831 -12.689 1.00 38.38 102 GLU A C 1
ATOM 764 O O . GLU A 1 102 ? 15.118 -20.691 -13.570 1.00 38.38 102 GLU A O 1
ATOM 769 N N . ARG A 1 103 ? 16.033 -18.981 -12.411 1.00 35.53 103 ARG A N 1
ATOM 770 C CA . ARG A 1 103 ? 17.413 -19.147 -12.880 1.00 35.53 103 ARG A CA 1
ATOM 771 C C . ARG A 1 103 ? 18.216 -19.902 -11.839 1.00 35.53 103 ARG A C 1
ATOM 773 O O . ARG A 1 103 ? 17.969 -19.648 -10.639 1.00 35.53 103 ARG A O 1
#

Sequence (103 aa):
MLVGDAAGHTHPITGGGIHQALEAGRLAGEAAGAFIGGDKGALERYEPGFMELFSHHLGRAVERRRELVAGLSGVSMAEGAFGPLARRTWIGFKEYYRKEAER

Secondary structure (DSSP, 8-state):
---GGGGT-S-TTT---HHHHHHHHHHHHHHHHHHHTT-TTGGGGHHHHHHHHHHHHHHHHHHHHHHHHHHHHHHTTSTTTHHHHHHHHSTTSGGGGPPPP--